Protein AF-A0A2G1W7P5-F1 (afdb_monomer_lite)

Sequence (70 aa):
MTTWHLLIGILEAIVWYFFIWYLLSTLRAKERNLWLASFVLLMLAYVAFALCPWLRHTERWQSIGETQSP

Organism: NCBI:txid2014065

Structure (mmCIF, N/CA/C/O backbone):
data_AF-A0A2G1W7P5-F1
#
_entry.id   AF-A0A2G1W7P5-F1
#
loop_
_atom_site.group_PDB
_atom_site.id
_atom_site.type_symbol
_atom_site.label_atom_id
_atom_site.label_alt_id
_atom_site.label_comp_id
_atom_site.label_asym_id
_atom_site.label_entity_id
_atom_site.label_seq_id
_atom_site.pdbx_PDB_ins_code
_atom_site.Cartn_x
_atom_site.Cartn_y
_atom_site.Cartn_z
_atom_site.occupancy
_atom_site.B_iso_or_equiv
_atom_site.auth_seq_id
_atom_site.auth_comp_id
_atom_site.auth_asym_id
_atom_site.auth_atom_id
_atom_site.pdbx_PDB_model_num
ATOM 1 N N . MET A 1 1 ? 8.768 4.564 -22.736 1.00 52.19 1 MET A N 1
ATOM 2 C CA . MET A 1 1 ? 9.672 4.151 -21.640 1.00 52.19 1 MET A CA 1
ATOM 3 C C . MET A 1 1 ? 9.324 4.774 -20.270 1.00 52.19 1 MET A C 1
ATOM 5 O O . MET A 1 1 ? 10.137 4.650 -19.371 1.00 52.19 1 MET A O 1
ATOM 9 N N . THR A 1 2 ? 8.149 5.394 -20.024 1.00 60.59 2 THR A N 1
ATOM 10 C CA . THR A 1 2 ? 7.924 6.050 -18.700 1.00 60.59 2 THR A CA 1
ATOM 11 C C . THR A 1 2 ? 6.471 6.062 -18.205 1.00 60.59 2 THR A C 1
ATOM 13 O O . THR A 1 2 ? 6.232 5.903 -17.014 1.00 60.59 2 THR A O 1
ATOM 16 N N . THR A 1 3 ? 5.473 6.168 -19.087 1.00 62.75 3 THR A N 1
ATOM 17 C CA . THR A 1 3 ? 4.059 6.328 -18.685 1.00 62.75 3 THR A CA 1
ATOM 18 C C . THR A 1 3 ? 3.440 5.091 -18.036 1.00 62.75 3 THR A C 1
ATOM 20 O O . THR A 1 3 ? 2.661 5.230 -17.100 1.00 62.75 3 THR A O 1
ATOM 23 N N . TRP A 1 4 ? 3.802 3.884 -18.482 1.00 65.50 4 TRP A N 1
ATOM 24 C CA . TRP A 1 4 ? 3.233 2.640 -17.9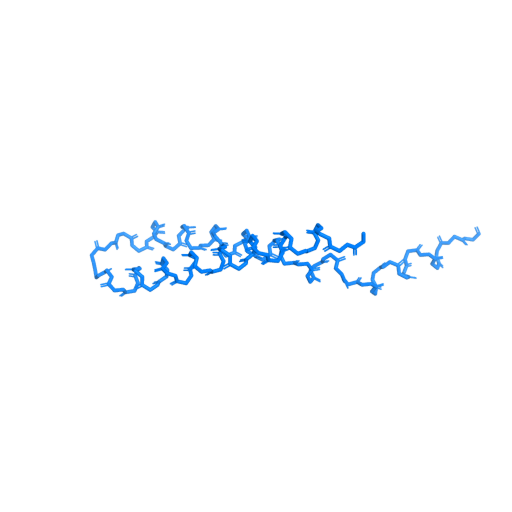48 1.00 65.50 4 TRP A CA 1
ATOM 25 C C . TRP A 1 4 ? 3.646 2.372 -16.496 1.00 65.50 4 TRP A C 1
ATOM 27 O O . TRP A 1 4 ? 2.816 2.004 -15.671 1.00 65.50 4 TRP A O 1
ATOM 37 N N . HIS A 1 5 ? 4.908 2.649 -16.158 1.00 70.62 5 HIS A N 1
ATOM 38 C CA . HIS A 1 5 ? 5.409 2.551 -14.785 1.00 70.62 5 HIS A CA 1
ATOM 39 C C . HIS A 1 5 ? 4.750 3.579 -13.862 1.00 70.62 5 HIS A C 1
ATOM 41 O O . HIS A 1 5 ? 4.441 3.272 -12.715 1.00 70.62 5 HIS A O 1
ATOM 47 N N . LEU A 1 6 ? 4.482 4.780 -14.380 1.00 74.25 6 LEU A N 1
ATOM 48 C CA . LEU A 1 6 ? 3.832 5.854 -13.633 1.00 74.25 6 LEU A CA 1
ATOM 49 C C . LEU A 1 6 ? 2.351 5.532 -13.361 1.00 74.25 6 LEU A C 1
ATOM 51 O O . LEU A 1 6 ? 1.880 5.710 -12.244 1.00 74.25 6 LEU A O 1
ATOM 55 N N . LEU A 1 7 ? 1.643 4.969 -14.347 1.00 78.69 7 LEU A N 1
ATOM 56 C CA . LEU A 1 7 ? 0.275 4.459 -14.189 1.00 78.69 7 LEU A CA 1
ATOM 57 C C . LEU A 1 7 ? 0.187 3.347 -13.139 1.00 78.69 7 LEU A C 1
ATOM 59 O O . LEU A 1 7 ? -0.696 3.388 -12.287 1.00 78.69 7 LEU A O 1
ATOM 63 N N . ILE A 1 8 ? 1.117 2.389 -13.171 1.00 76.94 8 ILE A N 1
ATOM 64 C CA . ILE A 1 8 ? 1.190 1.307 -12.179 1.00 76.94 8 ILE A CA 1
ATOM 65 C C . ILE A 1 8 ? 1.489 1.871 -10.784 1.00 76.94 8 ILE A C 1
ATOM 67 O O . ILE A 1 8 ? 0.825 1.486 -9.828 1.00 76.94 8 ILE A O 1
ATOM 71 N N . GLY A 1 9 ? 2.410 2.834 -10.670 1.00 75.75 9 GLY A N 1
ATOM 72 C CA . GLY A 1 9 ? 2.724 3.490 -9.397 1.00 75.75 9 GLY A CA 1
ATOM 73 C C . GLY A 1 9 ? 1.549 4.283 -8.811 1.00 75.75 9 GLY A C 1
ATOM 74 O O . GLY A 1 9 ? 1.294 4.210 -7.611 1.00 75.75 9 GLY A O 1
ATOM 75 N N . ILE A 1 10 ? 0.783 5.002 -9.643 1.00 82.69 10 ILE A N 1
ATOM 76 C CA . ILE A 1 10 ? -0.433 5.707 -9.198 1.00 82.69 10 ILE A CA 1
ATOM 77 C C . ILE A 1 10 ? -1.503 4.704 -8.760 1.00 82.69 10 ILE A C 1
ATOM 79 O O . ILE A 1 10 ? -2.116 4.885 -7.708 1.00 82.69 10 ILE A O 1
ATOM 83 N N . LEU A 1 11 ? -1.722 3.643 -9.541 1.00 83.31 11 LEU A N 1
ATOM 84 C CA . LEU A 1 11 ? -2.688 2.598 -9.206 1.00 83.31 11 LEU A CA 1
ATOM 85 C C . LEU A 1 11 ? -2.333 1.923 -7.873 1.00 83.31 11 LEU A C 1
ATOM 87 O O . LEU A 1 11 ? -3.207 1.718 -7.033 1.00 83.31 11 LEU A O 1
ATOM 91 N N . GLU A 1 12 ? -1.049 1.653 -7.648 1.00 81.75 12 GLU A N 1
ATOM 92 C CA . GLU A 1 12 ? -0.530 1.106 -6.397 1.00 81.75 12 GLU A CA 1
ATOM 93 C C . GLU A 1 12 ? -0.765 2.043 -5.207 1.00 81.75 12 GLU A C 1
ATOM 95 O O . GLU A 1 12 ? -1.267 1.602 -4.171 1.00 81.75 12 GLU A O 1
ATOM 100 N N . ALA A 1 13 ? -0.490 3.342 -5.360 1.00 80.94 13 ALA A N 1
ATOM 101 C CA . ALA A 1 13 ? -0.742 4.332 -4.313 1.00 80.94 13 ALA A CA 1
ATOM 102 C C . ALA A 1 13 ? -2.233 4.409 -3.934 1.00 80.94 13 ALA A C 1
ATOM 104 O O . ALA A 1 13 ? -2.567 4.517 -2.751 1.00 80.94 13 ALA A O 1
ATOM 105 N N . ILE A 1 14 ? -3.134 4.303 -4.917 1.00 86.12 14 ILE A N 1
ATOM 106 C CA . ILE A 1 14 ? -4.586 4.277 -4.691 1.00 86.12 14 ILE A CA 1
ATOM 107 C C . ILE A 1 14 ? -4.985 3.025 -3.899 1.00 86.12 14 ILE A C 1
ATOM 109 O O . ILE A 1 14 ? -5.729 3.135 -2.921 1.00 86.12 14 ILE A O 1
ATOM 113 N N . VAL A 1 15 ? -4.474 1.848 -4.279 1.00 83.38 15 VAL A N 1
ATOM 114 C CA . VAL A 1 15 ? -4.751 0.581 -3.577 1.00 83.38 15 VAL A CA 1
ATOM 115 C C . VAL A 1 15 ? -4.232 0.627 -2.137 1.00 83.38 15 VAL A C 1
ATOM 117 O O . VAL A 1 15 ? -4.960 0.252 -1.216 1.00 83.38 15 VAL A O 1
ATOM 120 N N . TRP A 1 16 ? -3.023 1.150 -1.919 1.00 82.06 16 TRP A N 1
ATOM 121 C CA . TRP A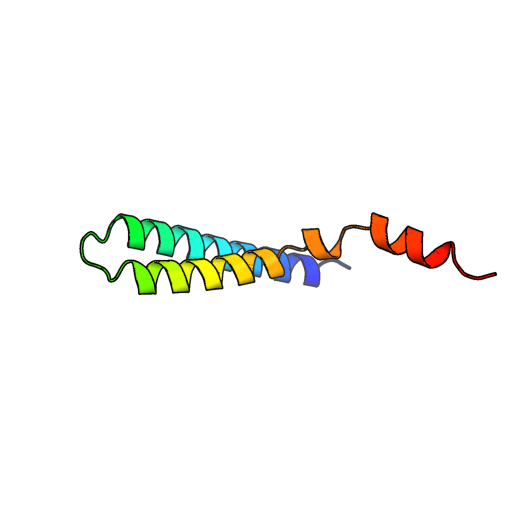 1 16 ? -2.447 1.333 -0.583 1.00 82.06 16 TRP A CA 1
ATOM 122 C C . TRP A 1 16 ? -3.255 2.293 0.284 1.00 82.06 16 TRP A C 1
ATOM 124 O O . TRP A 1 16 ? -3.514 2.002 1.455 1.00 82.06 16 TRP A O 1
ATOM 134 N N . TYR A 1 17 ? -3.692 3.417 -0.287 1.00 82.12 17 TYR A N 1
ATOM 135 C CA . TYR A 1 17 ? -4.548 4.365 0.415 1.00 82.12 17 TYR A CA 1
ATOM 136 C C . TYR A 1 17 ? -5.859 3.700 0.845 1.00 82.12 17 TYR A C 1
ATOM 138 O O . TYR A 1 17 ? -6.268 3.822 2.002 1.00 82.12 17 TYR A O 1
ATOM 146 N N . PHE A 1 18 ? -6.477 2.931 -0.055 1.00 84.12 18 PHE A N 1
ATOM 147 C CA . PHE A 1 18 ? -7.705 2.197 0.238 1.00 84.12 18 PHE A CA 1
ATOM 148 C C . PHE A 1 18 ? -7.495 1.146 1.333 1.00 84.12 18 PHE A C 1
ATOM 150 O O . PHE A 1 18 ? -8.312 1.045 2.247 1.00 84.12 18 PHE A O 1
ATOM 157 N N . PHE A 1 19 ? -6.378 0.413 1.287 1.00 82.56 19 PHE A N 1
ATOM 158 C CA . PHE A 1 19 ? -6.012 -0.575 2.301 1.00 82.56 19 PHE A CA 1
ATOM 159 C C . PHE A 1 19 ? -5.861 0.061 3.687 1.00 82.56 19 PHE A C 1
ATOM 161 O O . PHE A 1 19 ? -6.508 -0.387 4.635 1.00 82.56 19 PHE A O 1
ATOM 168 N N . ILE A 1 20 ? -5.073 1.137 3.810 1.00 83.12 20 ILE A N 1
ATOM 169 C CA . ILE A 1 20 ? -4.861 1.821 5.095 1.00 83.12 20 ILE A CA 1
ATOM 170 C C . ILE A 1 20 ? -6.165 2.425 5.613 1.00 83.12 20 ILE A C 1
ATOM 172 O O . ILE A 1 20 ? -6.476 2.289 6.796 1.00 83.12 20 ILE A O 1
ATOM 176 N N . TRP A 1 21 ? -6.958 3.050 4.742 1.00 84.69 21 TRP A N 1
ATOM 177 C CA . TRP A 1 21 ? -8.248 3.616 5.127 1.00 84.69 21 TRP A CA 1
ATOM 178 C C . TRP A 1 21 ? -9.204 2.539 5.659 1.00 84.69 21 TRP A C 1
ATOM 180 O O . TRP A 1 21 ? -9.828 2.714 6.709 1.00 84.69 21 TRP A O 1
ATOM 190 N N . TYR A 1 22 ? -9.275 1.390 4.982 1.00 80.62 22 TYR A N 1
ATOM 191 C CA . TYR A 1 22 ? -10.139 0.278 5.377 1.00 80.62 22 TYR A CA 1
ATOM 192 C C . TYR A 1 22 ? -9.651 -0.424 6.653 1.00 80.62 22 TYR A C 1
ATOM 194 O O . TYR A 1 22 ? -10.468 -0.849 7.475 1.00 80.62 22 TYR A O 1
ATOM 202 N N . LEU A 1 23 ? -8.332 -0.494 6.855 1.00 78.88 23 LEU A N 1
ATOM 203 C CA . LEU A 1 23 ? -7.699 -0.976 8.084 1.00 78.88 23 LEU A CA 1
ATOM 204 C C . LEU A 1 23 ? -8.039 -0.062 9.264 1.00 78.88 23 LEU A C 1
ATOM 206 O O . LEU A 1 23 ? -8.494 -0.543 10.300 1.00 78.88 23 LEU A O 1
ATOM 210 N N . LEU A 1 24 ? -7.908 1.256 9.097 1.00 82.00 24 LEU A N 1
ATOM 211 C CA . LEU A 1 24 ? -8.243 2.231 10.138 1.00 82.00 24 LEU A CA 1
ATOM 212 C C . LEU A 1 24 ? -9.746 2.225 10.460 1.00 82.00 24 LEU A C 1
ATOM 214 O O . LEU A 1 24 ? -10.134 2.293 11.626 1.00 82.00 24 LEU A O 1
ATOM 218 N N . SER A 1 25 ? -10.590 2.097 9.431 1.00 80.50 25 SER A N 1
ATOM 219 C CA . SER A 1 25 ? -12.044 1.949 9.574 1.00 80.50 25 SER A CA 1
ATOM 220 C C . SER A 1 25 ? -12.407 0.668 10.333 1.00 80.50 25 SER A C 1
ATOM 222 O O . SER A 1 25 ? -13.257 0.692 11.222 1.00 80.50 25 SER A O 1
ATOM 224 N N . THR A 1 26 ? -11.708 -0.432 10.045 1.00 75.00 26 THR A N 1
ATOM 225 C CA . THR A 1 26 ? -11.853 -1.712 10.750 1.00 75.00 26 THR A CA 1
ATOM 226 C C . THR A 1 26 ? -11.435 -1.608 12.214 1.00 75.00 26 THR A C 1
ATOM 228 O O . THR A 1 26 ? -12.184 -2.052 13.075 1.00 75.00 26 THR A O 1
ATOM 231 N N . LEU A 1 27 ? -10.295 -0.978 12.518 1.00 75.12 27 LEU A N 1
ATOM 232 C CA . LEU A 1 27 ? -9.830 -0.787 13.899 1.00 75.12 27 LEU A CA 1
ATOM 233 C C . LEU A 1 27 ? -10.753 0.128 14.714 1.00 75.12 27 LEU A C 1
ATOM 235 O O . LEU A 1 27 ? -10.910 -0.063 15.918 1.00 75.12 27 LEU A O 1
ATOM 239 N N . ARG A 1 28 ? -11.368 1.127 14.070 1.00 76.56 28 ARG A N 1
ATOM 240 C CA . ARG A 1 28 ? -12.298 2.057 14.725 1.00 76.56 28 ARG A CA 1
ATOM 241 C C . ARG A 1 28 ? -13.689 1.441 14.940 1.00 76.56 28 ARG A C 1
ATOM 243 O O . ARG A 1 28 ? -14.403 1.864 15.847 1.00 76.56 28 ARG A O 1
ATOM 250 N N . ALA A 1 29 ? -14.082 0.449 14.141 1.00 65.75 29 ALA A N 1
ATOM 251 C CA . ALA A 1 29 ? -15.384 -0.206 14.236 1.00 65.75 29 ALA A CA 1
ATOM 252 C C . ALA A 1 29 ? -15.362 -1.370 15.246 1.00 65.75 29 ALA A C 1
ATOM 254 O O . ALA A 1 29 ? -15.029 -2.502 14.908 1.00 65.75 29 ALA A O 1
ATOM 255 N N . LYS A 1 30 ? -15.781 -1.094 16.487 1.00 58.28 30 LYS A N 1
ATOM 256 C CA . LYS A 1 30 ? -15.818 -2.057 17.606 1.00 58.28 30 LYS A CA 1
ATOM 257 C C . LYS A 1 30 ? -16.789 -3.241 17.407 1.00 58.28 30 LYS A C 1
ATOM 259 O O . LYS A 1 30 ? -16.613 -4.266 18.052 1.00 58.28 30 LYS A O 1
ATOM 264 N N . GLU A 1 31 ? -17.779 -3.120 16.516 1.00 62.59 31 GLU A N 1
ATOM 265 C CA . GLU A 1 31 ? -18.851 -4.118 16.303 1.00 62.59 31 GLU A CA 1
ATOM 266 C C . GLU A 1 31 ? -18.898 -4.715 14.884 1.00 62.59 31 GLU A C 1
ATOM 268 O O . GLU A 1 31 ? -19.890 -5.323 14.483 1.00 62.59 31 GLU A O 1
ATOM 273 N N . ARG A 1 32 ? -17.842 -4.559 14.076 1.00 61.75 32 ARG A N 1
ATOM 274 C CA . ARG A 1 32 ? -17.801 -5.223 12.764 1.00 61.75 32 ARG A CA 1
ATOM 275 C C . ARG A 1 32 ? -17.347 -6.668 12.906 1.00 61.75 32 ARG A C 1
ATOM 277 O O . ARG A 1 32 ? -16.455 -6.968 13.691 1.00 61.75 32 ARG A O 1
ATOM 284 N N . ASN A 1 33 ? -17.910 -7.547 12.074 1.00 68.56 33 ASN A N 1
ATOM 285 C CA . ASN A 1 33 ? -17.421 -8.912 11.879 1.00 68.56 33 ASN A CA 1
ATOM 286 C C . ASN A 1 33 ? -15.928 -8.881 11.503 1.00 68.56 33 ASN A C 1
ATOM 288 O O . ASN A 1 33 ? -15.578 -8.706 10.330 1.00 68.56 33 ASN A O 1
ATOM 292 N N . LEU A 1 34 ? -15.053 -9.038 12.506 1.00 72.62 34 LEU A N 1
ATOM 293 C CA . LEU A 1 34 ? -13.596 -8.927 12.368 1.00 72.62 34 LEU A CA 1
ATOM 294 C C . LEU A 1 34 ? -13.048 -9.903 11.330 1.00 72.62 34 LEU A C 1
ATOM 296 O O . LEU A 1 34 ? -12.069 -9.606 10.649 1.00 72.62 34 LEU A O 1
ATOM 300 N N . TRP A 1 35 ? -13.709 -11.049 11.185 1.00 69.94 35 TRP A N 1
ATOM 301 C CA . TRP A 1 35 ? -13.344 -12.082 10.229 1.00 69.94 35 TRP A CA 1
ATOM 302 C C . TRP A 1 35 ? -13.491 -11.605 8.778 1.00 69.94 35 TRP A C 1
ATOM 304 O O . TRP A 1 35 ? -12.542 -11.681 8.001 1.00 69.94 35 TRP A O 1
ATOM 314 N N . LEU A 1 36 ? -14.637 -11.007 8.432 1.00 77.50 36 LEU A N 1
ATOM 315 C CA . LEU A 1 36 ? -14.883 -10.476 7.088 1.00 77.50 36 LEU A CA 1
ATOM 316 C C . LEU A 1 36 ? -13.983 -9.267 6.791 1.00 77.50 36 LEU A C 1
ATOM 318 O O . LEU A 1 36 ? -13.459 -9.127 5.689 1.00 77.50 36 LEU A O 1
ATOM 322 N N . ALA A 1 37 ? -13.773 -8.407 7.791 1.00 76.81 37 ALA A N 1
ATOM 323 C CA . ALA A 1 37 ? -12.883 -7.257 7.670 1.00 76.81 37 ALA A CA 1
ATOM 324 C C . ALA A 1 37 ? -11.425 -7.680 7.425 1.00 76.81 37 ALA A C 1
ATOM 326 O O . ALA A 1 37 ? -10.774 -7.135 6.536 1.00 76.81 37 ALA A O 1
ATOM 327 N N . SER A 1 38 ? -10.946 -8.693 8.153 1.00 75.81 38 SER A N 1
ATOM 328 C CA . SER A 1 38 ? -9.602 -9.254 7.976 1.00 75.81 38 SER A CA 1
ATOM 329 C C . SER A 1 38 ? -9.442 -9.937 6.618 1.00 75.81 38 SER A C 1
ATOM 331 O O . SER A 1 38 ? -8.403 -9.776 5.988 1.00 75.81 38 SER A O 1
ATOM 333 N N . PHE A 1 39 ? -10.469 -10.640 6.127 1.00 81.44 39 PHE A N 1
ATOM 334 C CA . PHE A 1 39 ? -10.444 -11.280 4.807 1.00 81.44 39 PHE A CA 1
ATOM 335 C C . PHE A 1 39 ? -10.334 -10.255 3.666 1.00 81.44 39 PHE A C 1
ATOM 337 O O . PHE A 1 39 ? -9.516 -10.413 2.760 1.00 81.44 39 PHE A O 1
ATOM 344 N N . VAL A 1 40 ? -11.107 -9.166 3.739 1.00 81.62 40 VAL A N 1
ATOM 345 C CA . VAL A 1 40 ? -11.029 -8.057 2.771 1.00 81.62 40 VAL A CA 1
ATOM 346 C C . VAL A 1 40 ? -9.670 -7.357 2.839 1.00 81.62 40 VAL A C 1
ATOM 348 O O . VAL A 1 40 ? -9.087 -7.065 1.796 1.00 81.62 40 VAL A O 1
ATOM 351 N N . LEU A 1 41 ? -9.132 -7.139 4.045 1.00 81.50 41 LEU A N 1
ATOM 352 C CA . LEU A 1 41 ? -7.773 -6.618 4.219 1.00 81.50 41 LEU A CA 1
ATOM 353 C C . LEU A 1 41 ? -6.735 -7.532 3.568 1.00 81.50 41 LEU A C 1
ATOM 355 O O . LEU A 1 41 ? -5.867 -7.044 2.855 1.00 81.50 41 LEU A O 1
ATOM 359 N N . LEU A 1 42 ? -6.827 -8.842 3.796 1.00 83.88 42 LEU A N 1
ATOM 360 C CA . LEU A 1 42 ? -5.883 -9.821 3.263 1.00 83.88 42 LEU A CA 1
ATOM 361 C C . LEU A 1 42 ? -5.882 -9.815 1.729 1.00 83.88 42 LEU A C 1
ATOM 363 O O . LEU A 1 42 ? -4.818 -9.805 1.118 1.00 83.88 42 LEU A O 1
ATOM 367 N N . MET A 1 43 ? -7.066 -9.758 1.113 1.00 81.94 43 MET A N 1
ATOM 368 C CA . MET A 1 43 ? -7.224 -9.623 -0.338 1.00 81.94 43 MET A CA 1
ATOM 369 C C . MET A 1 43 ? -6.588 -8.331 -0.864 1.00 81.94 43 MET A C 1
ATOM 371 O O . MET A 1 43 ? -5.805 -8.387 -1.811 1.00 81.94 43 MET A O 1
ATOM 375 N N 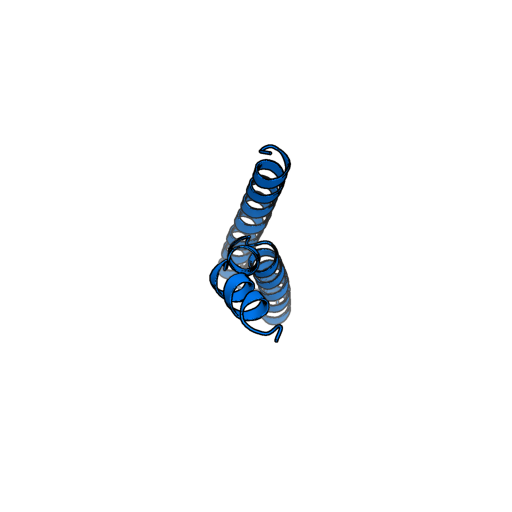. LEU A 1 44 ? -6.864 -7.177 -0.243 1.00 81.62 44 LEU A N 1
ATOM 376 C CA . LEU A 1 44 ? -6.253 -5.907 -0.660 1.00 81.62 44 LEU A CA 1
ATOM 377 C C . LEU A 1 44 ? -4.731 -5.915 -0.481 1.00 81.62 44 LEU A C 1
ATOM 379 O O . LEU A 1 44 ? -4.018 -5.451 -1.366 1.00 81.62 44 LEU A O 1
ATOM 383 N N . ALA A 1 45 ? -4.235 -6.461 0.631 1.00 80.38 45 ALA A N 1
ATOM 384 C CA . ALA A 1 45 ? -2.805 -6.595 0.890 1.00 80.38 45 ALA A CA 1
ATOM 385 C C . ALA A 1 45 ? -2.133 -7.503 -0.144 1.00 80.38 45 ALA A C 1
ATOM 387 O O . ALA A 1 45 ? -1.056 -7.180 -0.633 1.00 80.38 45 ALA A O 1
ATOM 388 N N . TYR A 1 46 ? -2.780 -8.609 -0.516 1.00 80.88 46 TYR A N 1
ATOM 389 C CA . TYR A 1 46 ? -2.272 -9.526 -1.531 1.00 80.88 46 TYR A CA 1
ATOM 390 C C . TYR A 1 46 ? -2.182 -8.856 -2.904 1.00 80.88 46 TYR A C 1
ATOM 392 O O . TYR A 1 46 ? -1.161 -8.962 -3.579 1.00 80.88 46 TYR A O 1
ATOM 400 N N . VAL A 1 47 ? -3.219 -8.112 -3.296 1.00 80.06 47 VAL A N 1
ATOM 401 C CA . VAL A 1 47 ? -3.230 -7.359 -4.557 1.00 80.06 47 VAL A CA 1
ATOM 402 C C . VAL A 1 47 ? -2.169 -6.257 -4.541 1.00 80.06 47 VAL A C 1
ATOM 404 O O . VAL A 1 47 ? -1.429 -6.133 -5.510 1.00 80.06 47 VAL A O 1
ATOM 407 N N . ALA A 1 48 ? -2.025 -5.517 -3.438 1.00 76.62 48 ALA A N 1
ATOM 408 C CA . ALA A 1 48 ? -0.963 -4.523 -3.278 1.00 76.62 48 ALA A CA 1
ATOM 409 C C . ALA A 1 48 ? 0.436 -5.156 -3.380 1.00 76.62 48 ALA A C 1
ATOM 411 O O . ALA A 1 48 ? 1.318 -4.622 -4.042 1.00 76.62 48 ALA A O 1
ATOM 412 N N . PHE A 1 49 ? 0.638 -6.327 -2.773 1.00 75.12 49 PHE A N 1
ATOM 413 C CA . PHE A 1 49 ? 1.913 -7.040 -2.828 1.00 75.12 49 PHE A CA 1
ATOM 414 C C . PHE A 1 49 ? 2.220 -7.583 -4.231 1.00 75.12 49 PHE A C 1
ATOM 416 O O . PHE A 1 49 ? 3.369 -7.558 -4.665 1.00 75.12 49 PHE A O 1
ATOM 423 N N . ALA A 1 50 ? 1.198 -8.048 -4.953 1.00 71.25 50 ALA A N 1
ATOM 424 C CA . ALA A 1 50 ? 1.326 -8.534 -6.324 1.00 71.25 50 ALA A CA 1
ATOM 425 C C . ALA A 1 50 ? 1.535 -7.405 -7.348 1.00 71.25 50 ALA A C 1
ATOM 427 O O . ALA A 1 50 ? 2.198 -7.624 -8.363 1.00 71.25 50 ALA A O 1
ATOM 428 N N . LEU A 1 51 ? 0.978 -6.213 -7.101 1.00 66.25 51 LEU A N 1
ATOM 429 C CA . LEU A 1 51 ? 1.206 -5.027 -7.934 1.00 66.25 51 LEU A CA 1
ATOM 430 C C . LEU A 1 51 ? 2.612 -4.447 -7.755 1.00 66.25 51 LEU A C 1
ATOM 432 O O . LEU A 1 51 ? 3.123 -3.836 -8.696 1.00 66.25 51 LEU A O 1
ATOM 436 N N . CYS A 1 52 ? 3.238 -4.709 -6.605 1.00 64.62 52 CYS A N 1
ATOM 437 C CA . CYS A 1 52 ? 4.553 -4.204 -6.258 1.00 64.62 52 CYS A CA 1
ATOM 438 C C . CYS A 1 52 ? 5.571 -4.575 -7.353 1.00 64.62 52 CYS A C 1
ATOM 440 O O . CYS A 1 52 ? 5.907 -5.757 -7.524 1.00 64.62 52 CYS A O 1
ATOM 442 N N . PRO A 1 53 ? 6.125 -3.593 -8.093 1.00 57.03 53 PRO A N 1
ATOM 443 C CA . PRO A 1 53 ? 7.104 -3.854 -9.147 1.00 57.03 53 PRO A CA 1
ATOM 444 C C . PRO A 1 53 ? 8.374 -4.523 -8.600 1.00 57.03 53 PRO A C 1
ATOM 446 O O . PRO A 1 53 ? 9.129 -5.115 -9.366 1.00 57.03 53 PRO A O 1
ATOM 449 N N . TRP A 1 54 ? 8.570 -4.506 -7.276 1.00 51.62 54 TRP A N 1
ATOM 450 C CA . TRP A 1 54 ? 9.646 -5.173 -6.545 1.00 51.62 54 TRP A CA 1
ATOM 451 C C . TRP A 1 54 ? 9.758 -6.681 -6.823 1.00 51.62 54 TRP A C 1
ATOM 453 O O . TRP A 1 54 ? 10.871 -7.197 -6.923 1.00 51.62 54 TRP A O 1
ATOM 463 N N . LEU A 1 55 ? 8.643 -7.398 -7.019 1.00 54.12 55 LEU A N 1
ATOM 464 C CA . LEU A 1 55 ? 8.704 -8.821 -7.388 1.00 54.12 55 LEU A CA 1
ATOM 465 C C . LEU A 1 55 ? 9.185 -9.004 -8.836 1.00 54.12 55 LEU A C 1
ATOM 467 O O . LEU A 1 55 ? 9.881 -9.964 -9.154 1.00 54.12 55 LEU A O 1
ATOM 471 N N . ARG A 1 56 ? 8.834 -8.061 -9.715 1.00 51.91 56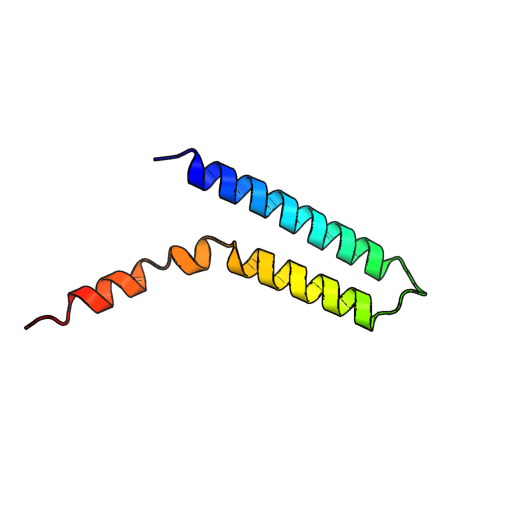 ARG A N 1
ATOM 472 C CA . ARG A 1 56 ? 9.143 -8.109 -11.148 1.00 51.91 56 ARG A CA 1
ATOM 473 C C . ARG A 1 56 ? 10.550 -7.585 -11.479 1.00 51.91 56 ARG A C 1
ATOM 475 O O . ARG A 1 56 ? 11.098 -7.981 -12.498 1.00 51.91 56 ARG A O 1
ATOM 482 N N . HIS A 1 57 ? 11.139 -6.745 -10.625 1.00 52.19 57 HIS A N 1
ATOM 483 C CA . HIS A 1 57 ? 12.444 -6.097 -10.832 1.00 52.19 57 HIS A CA 1
ATOM 484 C C . HIS A 1 57 ? 13.607 -6.725 -10.047 1.00 52.19 57 HIS A C 1
ATOM 486 O O . HIS A 1 57 ? 14.642 -6.092 -9.856 1.00 52.19 57 HIS A O 1
ATOM 492 N N . THR A 1 58 ? 13.498 -7.979 -9.601 1.00 51.38 58 THR A N 1
ATOM 493 C CA . THR A 1 58 ? 14.689 -8.714 -9.146 1.00 51.38 58 THR A CA 1
ATOM 494 C C . THR A 1 58 ? 15.497 -9.193 -10.358 1.00 51.38 58 THR A C 1
ATOM 496 O O . THR A 1 58 ? 15.510 -10.370 -10.708 1.00 51.38 58 THR A O 1
ATOM 499 N N . GLU A 1 59 ? 16.221 -8.257 -10.981 1.00 53.09 59 GLU A N 1
ATOM 500 C CA . GLU A 1 59 ? 17.170 -8.452 -12.098 1.00 53.09 59 GLU A CA 1
ATOM 501 C C . GLU A 1 59 ? 18.221 -9.551 -11.825 1.00 53.09 59 GLU A C 1
ATOM 503 O O . GLU A 1 59 ? 18.833 -10.084 -12.746 1.00 53.09 59 GLU A O 1
ATOM 508 N N . ARG A 1 60 ? 18.391 -9.967 -10.562 1.00 54.19 60 ARG A N 1
ATOM 509 C CA . ARG A 1 60 ? 19.252 -11.093 -10.169 1.00 54.19 60 ARG A CA 1
ATOM 510 C C . ARG A 1 60 ? 18.771 -12.473 -10.623 1.00 54.19 60 ARG A C 1
ATOM 512 O O . ARG A 1 60 ? 19.591 -13.378 -10.623 1.00 54.19 60 ARG A O 1
ATOM 519 N N . TRP A 1 61 ? 17.502 -12.664 -10.988 1.00 52.81 61 TRP A N 1
ATOM 520 C CA . TRP A 1 61 ? 17.022 -13.967 -11.484 1.00 52.81 61 TRP A CA 1
ATOM 521 C C . TRP A 1 61 ? 17.173 -14.134 -12.997 1.00 52.81 61 TRP A C 1
ATOM 523 O O . TRP A 1 61 ? 17.262 -15.262 -13.474 1.00 52.81 61 TRP A O 1
ATOM 533 N N . GLN A 1 62 ? 17.236 -13.034 -13.752 1.00 56.31 62 GLN A N 1
ATOM 534 C CA . GLN A 1 62 ? 17.417 -13.095 -15.204 1.00 56.31 62 GLN A CA 1
ATOM 535 C C . GLN A 1 62 ? 18.846 -13.505 -15.581 1.00 56.31 62 GLN A C 1
ATOM 537 O O . GLN A 1 62 ? 19.024 -14.311 -16.487 1.00 56.31 62 GLN A O 1
ATOM 542 N N . SER A 1 63 ? 19.852 -13.058 -14.824 1.00 56.66 63 SER A N 1
ATOM 543 C CA . SER A 1 63 ? 21.256 -13.396 -15.094 1.00 56.66 63 SER A CA 1
ATOM 544 C C . SER A 1 63 ? 21.626 -14.859 -14.816 1.00 56.66 63 SER A C 1
ATOM 546 O O . SER A 1 63 ? 22.627 -15.341 -15.340 1.00 56.66 63 SER A O 1
ATOM 548 N N . ILE A 1 64 ? 20.830 -15.579 -14.017 1.00 58.19 64 ILE A N 1
ATOM 549 C CA . ILE A 1 64 ? 21.064 -17.001 -13.703 1.00 58.19 64 ILE A CA 1
ATOM 550 C C . ILE A 1 64 ? 20.559 -17.900 -14.847 1.00 58.19 64 ILE A C 1
ATOM 552 O O . ILE A 1 64 ? 21.106 -18.974 -15.076 1.00 58.19 64 ILE A 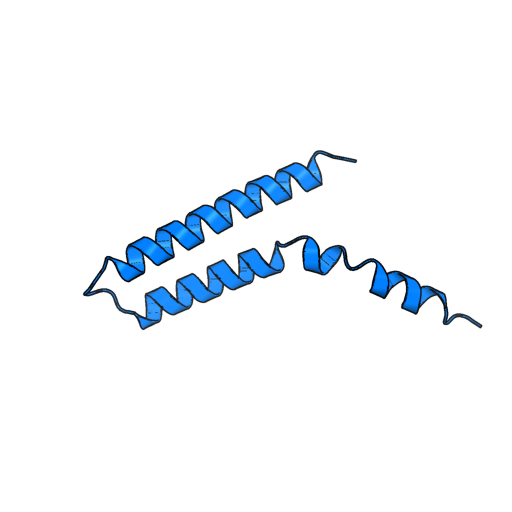O 1
ATOM 556 N N . GLY A 1 65 ? 19.543 -17.460 -15.600 1.00 57.19 65 GLY A N 1
ATOM 557 C CA . GLY A 1 65 ? 19.006 -18.212 -16.741 1.00 57.19 65 GLY A CA 1
ATOM 558 C C . GLY A 1 65 ? 19.894 -18.169 -17.990 1.00 57.19 65 GLY A C 1
ATOM 559 O O . GLY A 1 65 ? 19.886 -19.111 -18.776 1.00 57.19 65 GLY A O 1
ATOM 560 N N . GLU A 1 66 ? 20.689 -17.110 -18.164 1.00 58.00 66 GLU A N 1
ATOM 561 C CA . GLU A 1 66 ? 21.550 -16.922 -19.344 1.00 58.00 66 GLU A CA 1
ATOM 562 C C . GLU A 1 66 ? 22.911 -17.631 -19.238 1.00 58.00 66 GLU A C 1
ATOM 564 O O . GLU A 1 66 ? 23.609 -17.776 -20.237 1.00 58.00 66 GLU A O 1
ATOM 569 N N . THR A 1 67 ? 23.296 -18.124 -18.055 1.00 56.53 67 THR A N 1
ATOM 570 C CA . THR A 1 67 ? 24.561 -18.863 -17.858 1.00 56.53 67 THR A CA 1
ATOM 571 C C . THR A 1 67 ? 24.439 -20.374 -18.088 1.00 56.53 67 THR A C 1
ATOM 573 O O . THR A 1 67 ? 25.393 -21.109 -17.837 1.00 56.53 67 THR A O 1
ATOM 576 N N . GLN A 1 68 ? 23.289 -20.856 -18.577 1.00 54.31 68 GLN A N 1
ATOM 577 C CA . GLN A 1 68 ? 23.009 -22.284 -18.760 1.00 54.31 68 GLN A CA 1
ATOM 578 C C . GLN A 1 68 ? 22.587 -22.641 -20.199 1.00 54.31 68 GLN A C 1
ATOM 580 O O . GLN A 1 68 ? 21.618 -23.369 -20.401 1.00 54.31 68 GLN A O 1
ATOM 585 N N . SER A 1 69 ? 23.328 -22.167 -21.207 1.00 45.72 69 SER A N 1
ATOM 586 C CA . SER A 1 69 ? 23.326 -22.781 -22.544 1.00 45.72 69 SER A CA 1
ATOM 587 C C . SER A 1 69 ? 24.755 -23.221 -22.89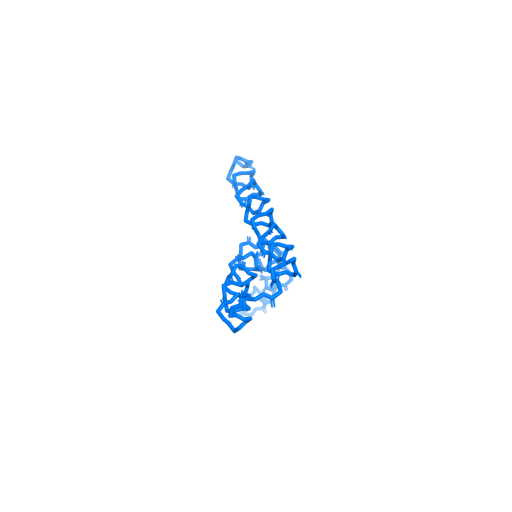7 1.00 45.72 69 SER A C 1
ATOM 589 O O . SER A 1 69 ? 25.596 -22.341 -23.090 1.00 45.72 69 SER A O 1
ATOM 591 N N . PRO A 1 70 ? 25.067 -24.534 -22.916 1.00 53.22 70 PRO A N 1
ATOM 592 C CA . PRO A 1 70 ? 26.269 -25.049 -23.574 1.00 53.22 70 PRO A CA 1
ATOM 593 C C . PRO A 1 70 ? 26.193 -24.886 -25.099 1.00 53.22 70 PRO A C 1
ATOM 595 O O . PRO A 1 70 ? 25.062 -24.767 -25.632 1.00 53.22 70 PRO A O 1
#

Secondary structure (DSSP, 8-state):
--HHHHHHHHHHHHHHHHHHHHHHHHHH-TTS-HHHHHHHHHHHHHHHHHH-HHHHT-TTTHHHHTT---

Radius of gyration: 17.87 Å; chains: 1; bounding box: 45×31×41 Å

pLDDT: mean 70.2, std 11.77, range [45.72, 86.12]

Foldseek 3Di:
DPVVVVVLVVVLVVLVVVLVVLVVVLVVDPPDPNVVSVVVSVVSVVVSVVSPCVVVPPPVVVVVVVVPDD